Protein AF-A0AAE0HI34-F1 (afdb_monomer_lite)

Organism: NCBI:txid1854472

Secondary structure (DSSP, 8-state):
--HHHHHHHH-SEEEEEEE-HHHHHHHHTT---SHHHHHHHT--SSSTTTSS--EEEEEE---HHHHT-HHHHHHHHIIIIISB-EEEEESTTS-EEEEE-SEEE---EEEE-TTS-EEEEPPPHHHHHHHHHHHTTTTS--

Sequence (142 aa):
MAPPIRLRRWADMLVVAPLSANTLAKVVHGMSDNLLTSVIRAWDTDSSIDMKKKVILVAPAMNSAMWRNPVTEKQIRVLTDDWGVKEEVTGPAGEARSIIGWFKVITPISKTLACGDTGGAMASVPSICEAIERDLQLNAEG

Foldseek 3Di:
DDPLLVVQLPDQEAEAPAPEPVNLLCCLVQHDPDSVSVNSNVHDQPCPPNVHQYAYEYWYADFAVSCPDVVNVVSVCCQPPVQNWDWDQDDPVSPDTDIHHHYDYDWADQDQPPVRDRHRHTDDPVVVVVVVCVVVVVPVDD

Radius of gyration: 16.41 Å; chains: 1; bounding box: 46×36×46 Å

InterPro domains:
  IPR003382 Flavoprotein [PF02441] (5-120)
  IPR036551 Flavin prenyltransferase-like [G3DSA:3.40.50.1950] (1-141)
  IPR036551 Flavin prenyltransferase-like [SSF52507] (3-134)

Structure (mmCIF, N/CA/C/O backbone):
data_AF-A0AAE0HI34-F1
#
_entry.id   AF-A0AAE0HI34-F1
#
loop_
_atom_site.group_PDB
_atom_site.id
_atom_site.type_symbol
_atom_site.label_atom_id
_atom_site.label_alt_id
_atom_site.label_comp_id
_atom_site.label_asym_id
_atom_site.label_entity_id
_atom_site.label_seq_id
_atom_site.pdbx_PDB_ins_code
_atom_site.Cartn_x
_atom_site.Cartn_y
_atom_site.Cartn_z
_atom_site.occupancy
_atom_site.B_iso_or_equiv
_atom_site.auth_seq_id
_atom_site.auth_comp_id
_atom_site.auth_asym_id
_atom_site.auth_atom_id
_atom_site.pdbx_PDB_model_num
ATOM 1 N N . MET A 1 1 ? 8.996 -3.386 23.541 1.00 61.53 1 MET A N 1
ATOM 2 C CA . MET A 1 1 ? 8.111 -3.506 22.356 1.00 61.53 1 MET A CA 1
ATOM 3 C C . MET A 1 1 ? 8.949 -3.321 21.100 1.00 61.53 1 MET A C 1
ATOM 5 O O . MET A 1 1 ? 9.696 -2.349 21.050 1.00 61.53 1 MET A O 1
ATOM 9 N N . ALA A 1 2 ? 8.874 -4.240 20.132 1.00 82.62 2 ALA A N 1
ATOM 10 C CA . ALA A 1 2 ? 9.682 -4.169 18.909 1.00 82.62 2 ALA A CA 1
ATOM 11 C C . ALA A 1 2 ? 9.358 -2.896 18.089 1.00 82.62 2 ALA A C 1
ATOM 13 O O . ALA A 1 2 ? 8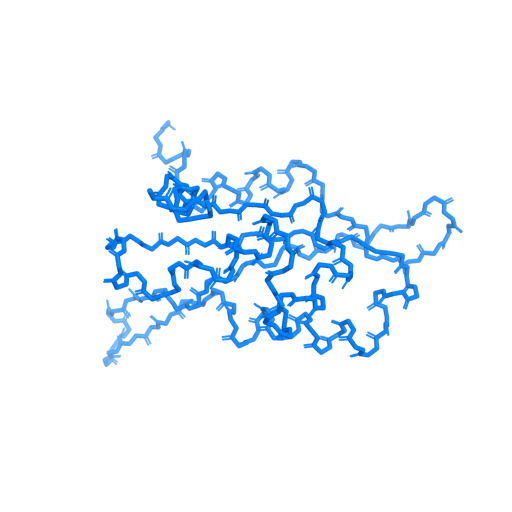.182 -2.517 18.038 1.00 82.62 2 ALA A O 1
ATOM 14 N N . PRO A 1 3 ? 10.345 -2.235 17.444 1.00 87.81 3 PRO A N 1
ATOM 15 C CA . PRO A 1 3 ? 10.130 -0.973 16.726 1.00 87.81 3 PRO A CA 1
ATOM 16 C C . PRO A 1 3 ? 8.969 -0.982 15.710 1.00 87.81 3 PRO A C 1
ATOM 18 O O . PRO A 1 3 ? 8.178 -0.039 15.749 1.00 87.81 3 PRO A O 1
ATOM 21 N N . PRO A 1 4 ? 8.764 -2.033 14.883 1.00 88.38 4 PRO A N 1
ATOM 22 C CA . PRO A 1 4 ? 7.647 -2.066 13.934 1.00 88.38 4 PRO A CA 1
ATOM 23 C C . PRO A 1 4 ? 6.268 -2.030 14.608 1.00 88.38 4 PRO A C 1
ATOM 25 O O . PRO A 1 4 ? 5.370 -1.332 14.148 1.00 88.38 4 PRO A O 1
ATOM 28 N N . ILE A 1 5 ? 6.123 -2.715 15.748 1.00 91.38 5 ILE A N 1
ATOM 29 C CA . ILE A 1 5 ? 4.874 -2.753 16.525 1.00 91.38 5 ILE A CA 1
ATOM 30 C C . ILE A 1 5 ? 4.575 -1.369 17.110 1.00 91.38 5 ILE A C 1
ATOM 32 O O . ILE A 1 5 ? 3.426 -0.932 17.110 1.00 91.38 5 ILE A O 1
ATOM 36 N N . ARG A 1 6 ? 5.612 -0.656 17.581 1.00 93.56 6 ARG A N 1
ATOM 37 C CA . ARG A 1 6 ? 5.459 0.714 18.097 1.00 93.56 6 ARG A CA 1
ATOM 38 C C . ARG A 1 6 ? 4.927 1.657 17.023 1.00 93.56 6 ARG A C 1
ATOM 40 O O . ARG A 1 6 ? 3.973 2.378 17.289 1.00 93.56 6 ARG A O 1
ATOM 47 N N . LEU A 1 7 ? 5.526 1.627 15.832 1.00 94.19 7 LEU A N 1
ATOM 48 C CA . LEU A 1 7 ? 5.139 2.496 14.718 1.00 94.19 7 LEU A CA 1
ATOM 49 C C . LEU A 1 7 ? 3.720 2.190 14.228 1.00 94.19 7 LEU A C 1
ATOM 51 O O . LEU A 1 7 ? 2.915 3.103 14.090 1.00 94.19 7 LEU A O 1
ATOM 55 N N . ARG A 1 8 ? 3.392 0.906 14.041 1.00 93.44 8 ARG A N 1
ATOM 56 C CA . ARG A 1 8 ? 2.061 0.452 13.612 1.00 93.44 8 ARG A CA 1
ATOM 57 C C . ARG A 1 8 ? 0.950 0.865 14.577 1.00 93.44 8 ARG A C 1
ATOM 59 O O . ARG A 1 8 ? -0.117 1.281 14.138 1.00 93.44 8 ARG A O 1
ATOM 66 N N . ARG A 1 9 ? 1.193 0.771 15.889 1.00 92.81 9 ARG A N 1
ATOM 67 C CA . ARG A 1 9 ? 0.220 1.203 16.906 1.00 92.81 9 ARG A CA 1
ATOM 68 C C . ARG A 1 9 ? 0.024 2.715 16.922 1.00 92.81 9 ARG A C 1
ATOM 70 O O . ARG A 1 9 ? -1.113 3.152 17.040 1.00 92.81 9 ARG A O 1
ATOM 77 N N . TRP A 1 10 ? 1.116 3.471 16.807 1.00 94.00 10 TRP A N 1
ATOM 78 C CA . TRP A 1 10 ? 1.106 4.935 16.838 1.00 94.00 10 TRP A CA 1
ATOM 79 C C . TRP A 1 10 ? 0.424 5.558 15.616 1.00 94.00 10 TRP A C 1
ATOM 81 O O . TRP A 1 10 ? -0.274 6.552 15.761 1.00 94.00 10 TRP A O 1
ATOM 91 N N . ALA A 1 11 ? 0.622 4.984 14.430 1.00 94.00 11 ALA A N 1
ATOM 92 C CA . ALA A 1 11 ? 0.107 5.553 13.194 1.00 94.00 11 ALA A CA 1
ATOM 93 C C . ALA A 1 11 ? -1.410 5.350 13.030 1.00 94.00 11 ALA A C 1
ATOM 95 O O . ALA A 1 11 ? -1.933 4.253 13.249 1.00 94.00 11 ALA A O 1
ATOM 96 N N . ASP A 1 12 ? -2.087 6.392 12.544 1.00 93.19 12 ASP A N 1
ATOM 97 C CA . ASP A 1 12 ? -3.481 6.338 12.083 1.00 93.19 12 ASP A CA 1
ATOM 98 C C . ASP A 1 12 ? -3.594 5.816 10.641 1.00 93.19 12 ASP A C 1
ATOM 100 O O . ASP A 1 12 ? -4.574 5.172 10.270 1.00 93.19 12 ASP A O 1
ATOM 104 N N . MET A 1 13 ? -2.554 6.057 9.840 1.00 94.62 13 MET A N 1
ATOM 105 C CA . MET A 1 13 ? -2.400 5.629 8.451 1.00 94.62 13 MET A CA 1
ATOM 106 C C . MET A 1 13 ? -0.907 5.465 8.137 1.00 94.62 13 MET A C 1
ATOM 108 O O . MET A 1 13 ? -0.064 6.152 8.714 1.00 94.62 13 MET A O 1
ATOM 112 N N . LEU A 1 14 ? -0.571 4.573 7.204 1.00 97.12 14 LEU A N 1
ATOM 113 C CA . LEU A 1 14 ? 0.771 4.483 6.624 1.00 97.12 14 LEU A CA 1
ATOM 114 C C . LEU A 1 14 ? 0.730 4.945 5.169 1.00 97.12 14 LEU A C 1
ATOM 116 O O . LEU A 1 14 ? -0.058 4.426 4.386 1.00 97.12 14 LEU A O 1
ATOM 120 N N . VAL A 1 15 ? 1.614 5.869 4.799 1.00 97.56 15 VAL A N 1
ATOM 121 C CA . VAL A 1 15 ? 1.754 6.351 3.420 1.00 97.56 15 VAL A CA 1
ATOM 122 C C . VAL A 1 15 ? 3.098 5.907 2.850 1.00 97.56 15 VAL A C 1
ATOM 124 O O . VAL A 1 15 ? 4.142 6.172 3.444 1.00 97.56 15 VAL A O 1
ATOM 127 N N . VAL A 1 16 ? 3.086 5.254 1.686 1.00 97.62 16 VAL A N 1
ATOM 128 C CA . VAL A 1 16 ? 4.297 4.860 0.949 1.00 97.62 16 VAL A CA 1
ATOM 129 C C . VAL A 1 16 ? 4.321 5.556 -0.410 1.00 97.62 16 VAL A C 1
ATOM 131 O O . VAL A 1 16 ? 3.670 5.118 -1.360 1.00 97.62 16 VAL A O 1
ATOM 134 N N . ALA A 1 17 ? 5.087 6.643 -0.500 1.00 95.75 17 ALA A N 1
ATOM 135 C CA . ALA A 1 17 ? 5.223 7.463 -1.700 1.00 95.75 17 ALA A CA 1
ATOM 136 C C . ALA A 1 17 ? 6.692 7.916 -1.876 1.00 95.75 17 ALA A C 1
ATOM 138 O O . ALA A 1 17 ? 7.159 8.741 -1.090 1.00 95.75 17 ALA A O 1
ATOM 139 N N . PRO A 1 18 ? 7.441 7.391 -2.866 1.00 94.88 18 PRO A N 1
ATOM 140 C CA . PRO A 1 18 ? 7.019 6.401 -3.857 1.00 94.88 18 PRO A CA 1
ATOM 141 C C . PRO A 1 18 ? 6.994 4.962 -3.316 1.00 94.88 18 PRO A C 1
ATOM 143 O O . PRO A 1 18 ? 7.878 4.540 -2.569 1.00 94.88 18 PRO A O 1
ATOM 146 N N . LEU A 1 19 ? 6.044 4.157 -3.794 1.00 96.62 19 LEU A N 1
ATOM 147 C CA . LEU A 1 19 ? 6.129 2.699 -3.735 1.00 96.62 19 LEU A CA 1
ATOM 148 C C . LEU A 1 19 ? 6.927 2.195 -4.949 1.00 96.62 19 LEU A C 1
ATOM 150 O O . LEU A 1 19 ? 6.429 2.156 -6.074 1.00 96.62 19 LEU A O 1
ATOM 154 N N . SER A 1 20 ? 8.184 1.813 -4.717 1.00 95.56 20 SER A N 1
ATOM 155 C CA . SER A 1 20 ? 9.026 1.199 -5.753 1.00 95.56 20 SER A CA 1
ATOM 156 C C . SER A 1 20 ? 8.530 -0.204 -6.125 1.00 95.56 20 SER A C 1
ATOM 158 O O . SER A 1 20 ? 7.924 -0.886 -5.296 1.00 95.56 20 SER A O 1
ATOM 160 N N . ALA A 1 21 ? 8.864 -0.693 -7.325 1.00 95.88 21 ALA A N 1
ATOM 161 C CA . ALA A 1 21 ? 8.528 -2.069 -7.713 1.00 95.88 21 ALA A CA 1
ATOM 162 C C . ALA A 1 21 ? 9.170 -3.129 -6.797 1.00 95.88 21 ALA A C 1
ATOM 164 O O . ALA A 1 21 ? 8.574 -4.170 -6.549 1.00 95.88 21 ALA A O 1
ATOM 165 N N . ASN A 1 22 ? 10.360 -2.861 -6.243 1.00 97.38 22 ASN A N 1
ATOM 166 C CA . ASN A 1 22 ? 11.001 -3.769 -5.290 1.00 97.38 22 ASN A CA 1
ATOM 167 C C . ASN A 1 22 ? 10.201 -3.863 -3.983 1.00 97.38 22 ASN A C 1
ATOM 169 O O . ASN A 1 22 ? 9.939 -4.956 -3.489 1.00 97.38 22 ASN A O 1
ATOM 173 N N . THR A 1 23 ? 9.774 -2.723 -3.432 1.00 98.31 23 THR A N 1
ATOM 174 C CA . THR A 1 23 ? 8.933 -2.712 -2.227 1.00 98.31 23 THR A CA 1
ATOM 175 C C . THR A 1 23 ? 7.574 -3.352 -2.505 1.00 98.31 23 THR A C 1
ATOM 177 O O . THR A 1 23 ? 7.117 -4.145 -1.688 1.00 98.31 23 THR A O 1
ATOM 180 N N . LEU A 1 24 ? 6.963 -3.074 -3.663 1.00 98.00 24 LEU A N 1
ATOM 181 C CA . LEU A 1 24 ? 5.724 -3.716 -4.111 1.00 98.00 24 LEU A CA 1
ATOM 182 C C . LEU A 1 24 ? 5.864 -5.246 -4.124 1.00 98.00 24 LEU A C 1
ATOM 184 O O . LEU A 1 24 ? 5.057 -5.939 -3.507 1.00 98.00 24 LEU A O 1
ATOM 188 N N . ALA A 1 25 ? 6.923 -5.763 -4.751 1.00 98.31 25 ALA A N 1
ATOM 189 C CA . ALA A 1 25 ? 7.187 -7.195 -4.806 1.00 98.31 25 ALA A CA 1
ATOM 190 C C . ALA A 1 25 ? 7.364 -7.799 -3.409 1.00 98.31 25 ALA A C 1
ATOM 192 O O . ALA A 1 25 ? 6.739 -8.808 -3.086 1.00 98.31 25 ALA A O 1
ATOM 193 N N . LYS A 1 26 ? 8.161 -7.159 -2.548 1.00 98.62 26 LYS A N 1
ATOM 194 C CA . LYS A 1 26 ? 8.372 -7.612 -1.167 1.00 98.62 26 LYS A CA 1
ATOM 195 C C . LYS A 1 26 ? 7.069 -7.689 -0.381 1.00 98.62 26 LYS A C 1
ATOM 197 O O . LYS A 1 26 ? 6.830 -8.685 0.292 1.00 98.62 26 LYS A O 1
ATOM 202 N N . VAL A 1 27 ? 6.235 -6.660 -0.488 1.00 98.25 27 VAL A N 1
ATOM 203 C CA . VAL A 1 27 ? 4.947 -6.579 0.207 1.00 98.25 27 VAL A CA 1
ATOM 204 C C . VAL A 1 27 ? 3.999 -7.679 -0.269 1.00 98.25 27 VAL A C 1
ATOM 206 O O . VAL A 1 27 ? 3.476 -8.417 0.562 1.00 98.25 27 VAL A O 1
ATOM 209 N N . VAL A 1 28 ? 3.841 -7.855 -1.585 1.00 98.31 28 VAL A N 1
ATOM 210 C CA . VAL A 1 28 ? 2.966 -8.898 -2.154 1.00 98.31 28 VAL A CA 1
ATOM 211 C C . VAL A 1 28 ? 3.441 -10.307 -1.791 1.00 98.31 28 VAL A C 1
ATOM 213 O O . VAL A 1 28 ? 2.627 -11.178 -1.501 1.00 98.31 28 VAL A O 1
ATOM 216 N N . HIS A 1 29 ? 4.755 -10.532 -1.745 1.00 97.88 29 HIS A N 1
ATOM 217 C CA . HIS A 1 29 ? 5.337 -11.827 -1.386 1.00 97.88 29 HIS A CA 1
ATOM 218 C C . HIS A 1 29 ? 5.553 -12.022 0.126 1.00 97.88 29 HIS A C 1
ATOM 220 O O . HIS A 1 29 ? 6.131 -13.028 0.535 1.00 97.88 29 HIS A O 1
ATOM 226 N N . GLY A 1 30 ? 5.096 -11.090 0.969 1.00 97.06 30 GLY A N 1
ATOM 227 C CA . GLY A 1 30 ? 5.147 -11.220 2.428 1.00 97.06 30 GLY A CA 1
ATOM 228 C C . GLY A 1 30 ? 6.549 -11.126 3.041 1.00 97.06 30 GLY A C 1
ATOM 229 O O . GLY A 1 30 ? 6.755 -11.584 4.167 1.00 97.06 30 GLY A O 1
ATOM 230 N N . MET A 1 31 ? 7.514 -10.540 2.330 1.00 98.25 31 MET A N 1
ATOM 231 C CA . MET A 1 31 ? 8.857 -10.292 2.856 1.00 98.25 31 MET A CA 1
ATOM 232 C C . MET A 1 31 ? 8.829 -9.204 3.935 1.00 98.25 31 MET A C 1
ATOM 234 O O . MET A 1 31 ? 8.089 -8.229 3.836 1.00 98.25 31 MET A O 1
ATOM 238 N N . SER A 1 32 ? 9.674 -9.361 4.954 1.00 96.88 32 SER A N 1
ATOM 239 C CA . SER A 1 32 ? 9.773 -8.472 6.119 1.00 96.88 32 SER A CA 1
ATOM 240 C C . SER A 1 32 ? 11.244 -8.271 6.498 1.00 96.88 32 SER A C 1
ATOM 242 O O . SER A 1 32 ? 11.671 -8.606 7.601 1.00 96.88 32 SER A O 1
ATOM 244 N N . ASP A 1 33 ? 12.043 -7.789 5.545 1.00 96.81 33 ASP A N 1
ATOM 245 C CA . ASP A 1 33 ? 13.512 -7.756 5.629 1.00 96.81 33 ASP A CA 1
ATOM 246 C C . ASP A 1 33 ? 14.099 -6.373 5.955 1.00 96.81 33 ASP A C 1
ATOM 248 O O . ASP A 1 33 ? 15.311 -6.207 6.071 1.00 96.81 33 ASP A O 1
ATOM 252 N N . ASN A 1 34 ? 13.243 -5.367 6.113 1.00 97.00 34 ASN A N 1
ATOM 253 C CA . ASN A 1 34 ? 13.615 -4.028 6.555 1.00 97.00 34 ASN A CA 1
ATOM 254 C C . ASN A 1 34 ? 12.493 -3.411 7.399 1.00 97.00 34 ASN A C 1
ATOM 256 O O . ASN A 1 34 ? 11.417 -3.993 7.546 1.00 97.00 34 ASN A O 1
ATOM 260 N N . LEU A 1 35 ? 12.732 -2.220 7.955 1.00 97.44 35 LEU A N 1
ATOM 261 C CA . LEU A 1 35 ? 11.770 -1.559 8.838 1.00 97.44 35 LEU A CA 1
ATOM 262 C C . LEU A 1 35 ? 10.407 -1.335 8.164 1.00 97.44 35 LEU A C 1
ATOM 264 O O . LEU A 1 35 ? 9.386 -1.672 8.754 1.00 97.44 35 LEU A O 1
ATOM 268 N N . LEU A 1 36 ? 10.389 -0.811 6.934 1.00 97.69 36 LEU A N 1
ATOM 269 C CA . LEU A 1 36 ? 9.154 -0.509 6.204 1.00 97.69 36 LEU A CA 1
ATOM 270 C C . LEU A 1 36 ? 8.314 -1.770 5.970 1.00 97.69 36 LEU A C 1
ATOM 272 O O . LEU A 1 36 ? 7.143 -1.818 6.335 1.00 97.69 36 LEU A O 1
ATOM 276 N N . THR A 1 37 ? 8.925 -2.803 5.393 1.00 97.88 37 THR A N 1
ATOM 277 C CA . THR A 1 37 ? 8.247 -4.078 5.105 1.00 97.88 37 THR A CA 1
ATOM 278 C C . THR A 1 37 ? 7.806 -4.792 6.382 1.00 97.88 37 THR A C 1
ATOM 280 O O . THR A 1 37 ? 6.726 -5.374 6.406 1.00 97.88 37 THR A O 1
ATOM 283 N N . SER A 1 38 ? 8.563 -4.654 7.476 1.00 97.88 38 SER A N 1
ATOM 284 C CA . SER A 1 38 ? 8.169 -5.169 8.793 1.00 97.88 38 SER A CA 1
ATOM 285 C C . SER A 1 38 ? 6.967 -4.436 9.387 1.00 97.88 38 SER A C 1
ATOM 287 O O . SER A 1 38 ? 6.101 -5.073 9.982 1.00 97.88 38 SER A O 1
ATOM 289 N N . VAL A 1 39 ? 6.879 -3.111 9.224 1.00 97.75 39 VAL A N 1
ATOM 290 C CA . VAL A 1 39 ? 5.704 -2.333 9.654 1.00 97.75 39 VAL A CA 1
ATOM 291 C C . VAL A 1 39 ? 4.472 -2.736 8.844 1.00 97.75 39 VAL A C 1
ATOM 293 O O . VAL A 1 39 ? 3.425 -2.984 9.436 1.00 97.75 39 VAL A O 1
ATOM 296 N N . ILE A 1 40 ? 4.604 -2.868 7.518 1.00 97.62 40 ILE A N 1
ATOM 297 C CA . ILE A 1 40 ? 3.510 -3.316 6.639 1.00 97.62 40 ILE A CA 1
ATOM 298 C C . ILE A 1 40 ? 3.060 -4.732 7.018 1.00 97.62 40 ILE A C 1
ATOM 300 O O . ILE A 1 40 ? 1.865 -4.990 7.123 1.00 97.62 40 ILE A O 1
ATOM 304 N N . ARG A 1 41 ? 3.995 -5.652 7.282 1.00 97.19 41 ARG A N 1
ATOM 305 C CA . ARG A 1 41 ? 3.661 -7.033 7.659 1.00 97.19 41 ARG A CA 1
ATOM 306 C C . ARG A 1 41 ? 2.936 -7.121 9.001 1.00 97.19 41 ARG A C 1
ATOM 308 O O . ARG A 1 41 ? 2.108 -8.011 9.177 1.00 97.19 41 ARG A O 1
ATOM 315 N N . ALA A 1 42 ? 3.250 -6.215 9.924 1.00 96.12 42 ALA A N 1
ATOM 316 C CA . ALA A 1 42 ? 2.614 -6.116 11.232 1.00 96.12 42 ALA A CA 1
ATOM 317 C C . ALA A 1 42 ? 1.300 -5.313 11.216 1.00 96.12 42 ALA A C 1
ATOM 319 O O . ALA A 1 42 ? 0.695 -5.139 12.275 1.00 96.12 42 ALA A O 1
ATOM 320 N N . TRP A 1 43 ? 0.869 -4.781 10.068 1.00 96.44 43 TRP A N 1
ATOM 321 C CA . TRP A 1 43 ? -0.302 -3.907 9.973 1.00 96.44 43 TRP A CA 1
ATOM 322 C C . TRP A 1 43 ? -1.588 -4.589 10.454 1.00 96.44 43 TRP A C 1
ATOM 324 O O . TRP A 1 43 ? -1.784 -5.782 10.238 1.00 96.44 43 TRP A O 1
ATOM 334 N N . ASP A 1 44 ? -2.457 -3.841 11.142 1.00 94.25 44 ASP A N 1
ATOM 335 C CA . ASP A 1 44 ? -3.767 -4.353 11.566 1.00 94.25 44 ASP A CA 1
ATOM 336 C C . ASP A 1 44 ? -4.753 -4.275 10.409 1.00 94.25 44 ASP A C 1
ATOM 338 O O . ASP A 1 44 ? -5.197 -3.189 10.045 1.00 94.25 44 ASP A O 1
ATOM 342 N N . THR A 1 45 ? -5.062 -5.407 9.786 1.00 92.25 45 THR A N 1
ATOM 343 C CA . THR A 1 45 ? -5.840 -5.404 8.534 1.00 92.25 45 TH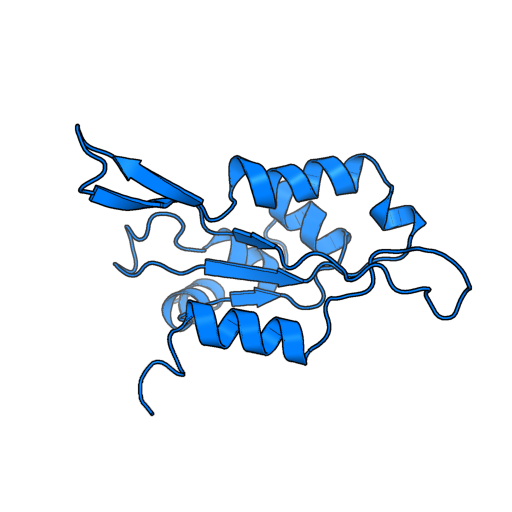R A CA 1
ATOM 344 C C . THR A 1 45 ? -7.352 -5.453 8.776 1.00 92.25 45 THR A C 1
ATOM 346 O O . THR A 1 45 ? -8.123 -4.823 8.043 1.00 92.25 45 THR A O 1
ATOM 349 N N . ASP A 1 46 ? -7.774 -6.124 9.850 1.00 89.88 46 ASP A N 1
ATOM 350 C CA . ASP A 1 46 ? -9.171 -6.321 10.254 1.00 89.88 46 ASP A CA 1
ATOM 351 C C . ASP A 1 46 ? -9.583 -5.484 11.479 1.00 89.88 46 ASP A C 1
ATOM 353 O O . ASP A 1 46 ? -10.752 -5.467 11.851 1.00 89.88 46 ASP A O 1
ATOM 357 N N . SER A 1 47 ? -8.658 -4.702 12.044 1.00 88.81 47 SER A N 1
ATOM 358 C CA . SER A 1 47 ? -8.861 -3.868 13.243 1.00 88.81 47 SER A CA 1
ATOM 359 C C . SER A 1 47 ? -9.071 -4.654 14.545 1.00 88.81 47 SER A C 1
ATOM 361 O O . SER A 1 47 ? -9.486 -4.062 15.542 1.00 88.81 47 SER A O 1
ATOM 363 N N . SER A 1 48 ? -8.800 -5.962 14.568 1.00 91.00 48 SER A N 1
ATOM 364 C CA . SER A 1 48 ? -9.034 -6.821 15.738 1.00 91.00 48 SER A CA 1
ATOM 365 C C . SER A 1 48 ? -8.061 -6.584 16.897 1.00 91.00 48 SER A C 1
ATOM 367 O O . SER A 1 48 ? -8.343 -6.993 18.024 1.00 91.00 48 SER A O 1
ATOM 369 N N . ILE A 1 49 ? -6.919 -5.933 16.648 1.00 92.12 49 ILE A N 1
ATOM 370 C CA . ILE A 1 49 ? -5.857 -5.753 17.648 1.00 92.12 49 ILE A CA 1
ATOM 371 C C . ILE A 1 49 ? -5.836 -4.320 18.178 1.00 92.12 49 ILE A C 1
ATOM 373 O O . ILE A 1 49 ? -5.749 -4.111 19.387 1.00 92.12 49 ILE A O 1
ATOM 377 N N . ASP A 1 50 ? -5.871 -3.330 17.287 1.00 89.75 50 ASP A N 1
ATOM 378 C CA . ASP A 1 50 ? -5.811 -1.910 17.649 1.00 89.75 50 ASP A CA 1
ATOM 379 C C . ASP A 1 50 ? -7.204 -1.288 17.823 1.00 89.75 50 ASP A C 1
ATOM 381 O O . ASP A 1 50 ? -7.296 -0.117 18.187 1.00 89.75 50 ASP A O 1
ATOM 385 N N . MET A 1 51 ? -8.279 -2.044 17.555 1.00 88.25 51 MET A N 1
ATOM 386 C CA . MET A 1 51 ? -9.678 -1.593 17.630 1.00 88.25 51 MET A CA 1
ATOM 387 C C . MET A 1 51 ? -9.963 -0.334 16.799 1.00 88.25 51 MET A C 1
ATOM 389 O O . MET A 1 51 ? -10.907 0.409 17.060 1.00 88.25 51 MET A O 1
ATOM 393 N N . LYS A 1 52 ? -9.130 -0.088 15.783 1.00 87.38 52 LYS A N 1
ATOM 394 C CA . LYS A 1 52 ? -9.198 1.069 14.896 1.00 87.38 52 LYS A CA 1
ATOM 395 C C . LYS A 1 52 ? -8.932 0.626 13.468 1.00 87.38 52 LYS A C 1
ATOM 397 O O . LYS A 1 52 ? -7.907 -0.001 13.200 1.00 87.38 52 LYS A O 1
ATOM 402 N N . LYS A 1 53 ? -9.819 1.013 12.550 1.00 88.69 53 LYS A N 1
ATOM 403 C CA . LYS A 1 53 ? -9.598 0.803 11.121 1.00 88.69 53 LYS A CA 1
ATOM 404 C C . LYS A 1 53 ? -8.496 1.734 10.632 1.00 88.69 53 LYS A C 1
ATOM 406 O O . LYS A 1 53 ? -8.599 2.949 10.780 1.00 88.69 53 LYS A O 1
ATOM 411 N N . LYS A 1 54 ? -7.448 1.154 10.051 1.00 91.44 54 LYS A N 1
ATOM 412 C CA . LYS A 1 54 ? -6.299 1.876 9.498 1.00 91.44 54 LYS A CA 1
ATOM 413 C C . LYS A 1 54 ? -6.019 1.385 8.086 1.00 91.44 54 LYS A C 1
ATOM 415 O O . LYS A 1 54 ? -6.170 0.199 7.792 1.00 91.44 54 LYS A O 1
ATOM 420 N N . VAL A 1 55 ? -5.568 2.285 7.223 1.00 93.81 55 VAL A N 1
ATOM 421 C CA . VAL A 1 55 ? -5.293 1.991 5.811 1.00 93.81 55 VAL A CA 1
ATOM 422 C C . VAL A 1 55 ? -3.821 2.243 5.503 1.00 93.81 55 VAL A C 1
ATOM 424 O O . VAL A 1 55 ? -3.187 3.118 6.095 1.00 93.81 55 VAL A O 1
ATOM 427 N N . ILE A 1 56 ? -3.278 1.465 4.572 1.00 97.12 56 ILE A N 1
ATOM 428 C CA . ILE A 1 56 ? -2.001 1.738 3.924 1.00 97.12 56 ILE A CA 1
ATOM 429 C C . ILE A 1 56 ? -2.289 2.372 2.569 1.00 97.12 56 ILE A C 1
ATOM 431 O O . ILE A 1 56 ? -2.841 1.737 1.670 1.00 97.12 56 ILE A O 1
ATOM 435 N N . LEU A 1 57 ? -1.892 3.625 2.416 1.00 96.88 57 LEU A N 1
ATOM 436 C CA . LEU A 1 57 ? -1.986 4.366 1.173 1.00 96.88 57 LEU A CA 1
ATOM 437 C C . LEU A 1 57 ? -0.645 4.289 0.446 1.00 96.88 57 LEU A C 1
ATOM 439 O O . LEU A 1 57 ? 0.408 4.568 1.016 1.00 96.88 57 LEU A O 1
ATOM 443 N N . VAL A 1 58 ? -0.663 3.908 -0.825 1.00 97.12 58 VAL A N 1
ATOM 444 C CA . VAL A 1 58 ? 0.554 3.766 -1.627 1.00 97.12 58 VAL A CA 1
ATOM 445 C C . VAL A 1 58 ? 0.453 4.541 -2.930 1.00 97.12 58 VAL A C 1
ATOM 447 O O . VAL A 1 58 ? -0.587 4.537 -3.585 1.00 97.12 58 VAL A O 1
ATOM 450 N N . ALA A 1 59 ? 1.554 5.172 -3.328 1.00 95.69 59 ALA A N 1
ATOM 451 C CA . ALA A 1 59 ? 1.694 5.853 -4.610 1.00 95.69 59 ALA A CA 1
ATOM 452 C C . ALA A 1 59 ? 2.831 5.191 -5.405 1.00 95.69 59 ALA A C 1
ATOM 454 O O . ALA A 1 59 ? 4.001 5.534 -5.202 1.00 95.69 59 ALA A O 1
ATOM 455 N N . PRO A 1 60 ? 2.532 4.203 -6.271 1.00 94.75 60 PRO A N 1
ATOM 456 C CA . PRO A 1 60 ? 3.542 3.543 -7.087 1.00 94.75 60 PRO A CA 1
ATOM 457 C C . PRO A 1 60 ? 4.296 4.528 -7.977 1.00 94.75 60 PRO A C 1
ATOM 459 O O . PRO A 1 60 ? 3.699 5.434 -8.555 1.00 94.75 60 PRO A O 1
ATOM 462 N N . ALA A 1 61 ? 5.605 4.328 -8.112 1.00 91.06 61 ALA A N 1
ATOM 463 C CA . ALA A 1 61 ? 6.425 5.094 -9.043 1.00 91.06 61 ALA A CA 1
ATOM 464 C C . ALA A 1 61 ? 7.497 4.200 -9.659 1.00 91.06 61 ALA A C 1
ATOM 466 O O . ALA A 1 61 ? 8.343 3.640 -8.954 1.00 91.06 61 ALA A O 1
ATOM 467 N N . MET A 1 62 ? 7.460 4.057 -10.980 1.00 88.94 62 MET A N 1
ATOM 468 C CA . MET A 1 62 ? 8.423 3.248 -11.721 1.00 88.94 62 MET A CA 1
ATOM 469 C C . MET A 1 62 ? 8.471 3.669 -13.189 1.00 88.94 62 MET A C 1
ATOM 471 O O . MET A 1 62 ? 7.526 4.260 -13.711 1.00 88.94 62 MET A O 1
ATOM 475 N N . ASN A 1 63 ? 9.577 3.362 -13.868 1.00 87.69 63 ASN A N 1
ATOM 476 C CA . ASN A 1 63 ? 9.678 3.624 -15.302 1.00 87.69 63 ASN A CA 1
ATOM 477 C C . ASN A 1 63 ? 8.644 2.800 -16.098 1.00 87.69 63 ASN A C 1
ATOM 479 O O . ASN A 1 63 ? 8.070 1.827 -15.602 1.00 87.69 63 ASN A O 1
ATOM 483 N N . SER A 1 64 ? 8.426 3.175 -17.356 1.00 84.38 64 SER A N 1
ATOM 484 C CA . SER A 1 64 ? 7.400 2.589 -18.226 1.00 84.38 64 SER A CA 1
ATOM 485 C C . SER A 1 64 ? 7.565 1.085 -18.450 1.00 84.38 64 SER A C 1
ATOM 487 O O . SER A 1 64 ? 6.574 0.361 -18.510 1.00 84.38 64 SER A O 1
ATOM 489 N N . ALA A 1 65 ? 8.805 0.598 -18.558 1.00 89.25 65 ALA A N 1
ATOM 490 C CA . ALA A 1 65 ? 9.081 -0.824 -18.749 1.00 89.25 65 ALA A CA 1
ATOM 491 C C . ALA A 1 65 ? 8.705 -1.642 -17.505 1.00 89.25 65 ALA A C 1
ATOM 493 O O . ALA A 1 65 ? 8.089 -2.698 -17.622 1.00 89.25 65 ALA A O 1
ATOM 494 N N . MET A 1 66 ? 9.020 -1.126 -16.314 1.00 92.62 66 MET A N 1
ATOM 495 C CA . MET A 1 66 ? 8.619 -1.731 -15.045 1.00 92.62 66 MET A CA 1
ATOM 496 C C . MET A 1 66 ? 7.102 -1.671 -14.854 1.00 92.62 66 MET A C 1
ATOM 498 O O . MET A 1 66 ? 6.514 -2.671 -14.457 1.00 92.62 66 MET A O 1
ATOM 502 N N . TRP A 1 67 ? 6.459 -0.546 -15.185 1.00 89.31 67 TRP A N 1
ATOM 503 C CA . TRP A 1 67 ? 5.004 -0.390 -15.064 1.00 89.31 67 TRP A CA 1
ATOM 504 C C . TRP A 1 67 ? 4.229 -1.380 -15.942 1.00 89.31 67 TRP A C 1
ATOM 506 O O . TRP A 1 67 ? 3.277 -1.998 -15.480 1.00 89.31 67 TRP A O 1
ATOM 516 N N . ARG A 1 68 ? 4.670 -1.578 -17.192 1.00 88.06 68 ARG A N 1
ATOM 517 C CA . ARG A 1 68 ? 4.054 -2.523 -18.143 1.00 88.06 68 ARG A CA 1
ATOM 518 C C . ARG A 1 68 ? 4.431 -3.987 -17.901 1.00 88.06 68 ARG A C 1
ATOM 520 O O . ARG A 1 68 ? 3.972 -4.858 -18.635 1.00 88.06 68 ARG A O 1
ATOM 527 N N . ASN A 1 69 ? 5.297 -4.278 -16.932 1.00 94.38 69 ASN A N 1
ATOM 528 C CA . ASN A 1 69 ? 5.707 -5.648 -16.664 1.00 94.38 69 ASN A CA 1
ATOM 529 C C . ASN A 1 69 ? 4.519 -6.454 -16.092 1.00 94.38 69 ASN A C 1
ATOM 531 O O . ASN A 1 69 ? 3.893 -5.998 -15.131 1.00 94.38 69 ASN A O 1
ATOM 535 N N . PRO A 1 70 ? 4.232 -7.669 -16.597 1.00 96.38 70 PRO A N 1
ATOM 536 C CA . PRO A 1 70 ? 3.118 -8.486 -16.107 1.00 96.38 70 PRO A CA 1
ATOM 537 C C . PRO A 1 70 ? 3.239 -8.866 -14.622 1.00 96.38 70 PRO A C 1
ATOM 539 O O . PRO A 1 70 ? 2.234 -9.145 -13.972 1.00 96.38 70 PRO A O 1
ATOM 542 N N . VAL A 1 71 ? 4.452 -8.885 -14.059 1.00 97.06 71 VAL A N 1
ATOM 543 C CA . VAL A 1 71 ? 4.671 -9.087 -12.618 1.00 97.06 71 VAL A CA 1
ATOM 544 C C . VAL A 1 71 ? 4.143 -7.893 -11.828 1.00 97.06 71 VAL A C 1
ATOM 546 O O . VAL A 1 71 ? 3.402 -8.088 -10.868 1.00 97.06 71 VAL A O 1
ATOM 549 N N . THR A 1 72 ? 4.462 -6.671 -12.263 1.00 95.06 72 THR A N 1
ATOM 550 C CA . THR A 1 72 ? 3.935 -5.439 -11.664 1.00 95.06 72 THR A CA 1
ATOM 551 C C . THR A 1 72 ? 2.417 -5.414 -11.740 1.00 95.06 72 THR A C 1
ATOM 553 O O . THR A 1 72 ? 1.769 -5.148 -10.736 1.00 95.06 72 THR A O 1
ATOM 556 N N . GLU A 1 73 ? 1.840 -5.732 -12.901 1.00 93.50 73 GLU A N 1
ATOM 557 C CA . GLU A 1 73 ? 0.386 -5.756 -13.077 1.00 93.50 73 GLU A CA 1
ATOM 558 C C . GLU A 1 73 ? -0.287 -6.716 -12.086 1.00 93.50 73 GLU A C 1
ATOM 560 O O . GLU A 1 73 ? -1.215 -6.324 -11.381 1.00 93.50 73 GLU A O 1
ATOM 565 N N . LYS A 1 74 ? 0.220 -7.950 -11.967 1.00 97.69 74 LYS A N 1
ATOM 566 C CA . LYS A 1 74 ? -0.284 -8.930 -10.991 1.00 97.69 74 LYS A CA 1
ATOM 567 C C . LY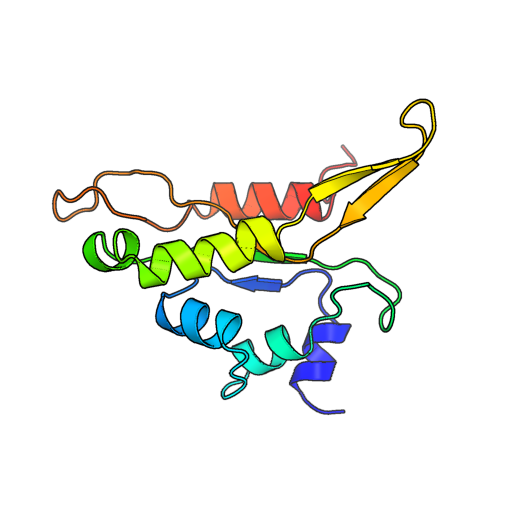S A 1 74 ? -0.168 -8.423 -9.557 1.00 97.69 74 LYS A C 1
ATOM 569 O O . LYS A 1 74 ? -1.104 -8.569 -8.782 1.00 97.69 74 LYS A O 1
ATOM 574 N N . GLN A 1 75 ? 0.965 -7.824 -9.204 1.00 97.75 75 GLN A N 1
ATOM 575 C CA . GLN A 1 75 ? 1.196 -7.298 -7.861 1.00 97.75 75 GLN A CA 1
ATOM 576 C C . GLN A 1 75 ? 0.280 -6.111 -7.543 1.00 97.75 75 GLN A C 1
ATOM 578 O O . GLN A 1 75 ? -0.259 -6.042 -6.445 1.00 97.75 75 GLN A O 1
ATOM 583 N N . ILE A 1 76 ? 0.051 -5.206 -8.496 1.00 95.88 76 ILE A N 1
ATOM 584 C CA . ILE A 1 76 ? -0.912 -4.111 -8.334 1.00 95.88 76 ILE A CA 1
ATOM 585 C C . ILE A 1 76 ? -2.326 -4.663 -8.132 1.00 95.88 76 ILE A C 1
ATOM 587 O O . ILE A 1 76 ? -3.007 -4.193 -7.226 1.00 95.88 76 ILE A O 1
ATOM 591 N N . ARG A 1 77 ? -2.735 -5.694 -8.887 1.00 96.19 77 ARG A N 1
ATOM 592 C CA . ARG A 1 77 ? -4.045 -6.342 -8.704 1.00 96.19 77 ARG A CA 1
ATOM 593 C C . ARG A 1 77 ? -4.222 -6.942 -7.312 1.00 96.19 77 ARG A C 1
ATOM 595 O O . ARG A 1 77 ? -5.286 -6.791 -6.736 1.00 96.19 77 ARG A O 1
ATOM 602 N N . VAL A 1 78 ? -3.186 -7.533 -6.713 1.00 97.94 78 VAL A N 1
ATOM 603 C CA . VAL A 1 78 ? -3.269 -7.989 -5.309 1.00 97.94 78 VAL A CA 1
ATOM 604 C C . VAL A 1 78 ? -3.600 -6.818 -4.371 1.00 97.94 78 VAL A C 1
ATOM 606 O O . VAL A 1 78 ? -4.459 -6.930 -3.500 1.00 97.94 78 VAL A O 1
ATOM 609 N N . LEU A 1 79 ? -2.966 -5.659 -4.567 1.00 96.94 79 LEU A N 1
ATOM 610 C CA . LEU A 1 79 ? -3.208 -4.473 -3.739 1.00 96.94 79 LEU A CA 1
ATOM 611 C C . LEU A 1 79 ? -4.591 -3.846 -3.967 1.00 96.94 79 LEU A C 1
ATOM 613 O O . LEU A 1 79 ? -5.151 -3.302 -3.018 1.00 96.94 79 LEU A O 1
ATOM 617 N N . THR A 1 80 ? -5.123 -3.868 -5.193 1.00 94.75 80 THR A N 1
ATOM 618 C CA . THR A 1 80 ? -6.409 -3.229 -5.536 1.00 94.75 80 THR A CA 1
ATOM 619 C C . THR A 1 80 ? -7.606 -4.157 -5.383 1.00 94.75 80 THR A C 1
ATOM 621 O O . THR A 1 80 ? -8.670 -3.726 -4.941 1.00 94.75 80 THR A O 1
ATOM 624 N N . ASP A 1 81 ? -7.448 -5.427 -5.731 1.00 95.19 81 ASP A N 1
ATOM 625 C CA . ASP A 1 81 ? -8.557 -6.363 -5.881 1.00 95.19 81 ASP A CA 1
ATOM 626 C C . ASP A 1 81 ? -8.683 -7.227 -4.627 1.00 95.19 81 ASP A C 1
ATOM 628 O O . ASP A 1 81 ? -9.781 -7.334 -4.077 1.00 95.19 81 ASP A O 1
ATOM 632 N N . ASP A 1 82 ? -7.571 -7.767 -4.127 1.00 95.81 82 ASP A N 1
ATOM 633 C CA . ASP A 1 82 ? -7.589 -8.664 -2.966 1.00 95.81 82 ASP A CA 1
ATOM 634 C C . ASP A 1 82 ? -7.539 -7.876 -1.653 1.00 95.81 82 ASP A C 1
ATOM 636 O O . ASP A 1 82 ? -8.279 -8.160 -0.712 1.00 95.81 82 ASP A O 1
ATOM 640 N N . TRP A 1 83 ? -6.657 -6.876 -1.569 1.00 96.81 83 TRP A N 1
ATOM 641 C CA . TRP A 1 83 ? -6.421 -6.104 -0.341 1.00 96.81 83 TRP A CA 1
ATOM 642 C C . TRP A 1 83 ? -7.024 -4.702 -0.379 1.00 96.81 83 TRP A C 1
ATOM 644 O O . TRP A 1 83 ? -6.960 -3.981 0.623 1.00 96.81 83 TRP A O 1
ATOM 654 N N . GLY A 1 84 ? -7.595 -4.314 -1.517 1.00 95.50 84 GLY A N 1
ATOM 655 C CA . GLY A 1 84 ? -8.073 -2.962 -1.757 1.00 95.50 84 GLY A CA 1
ATOM 656 C C . GLY A 1 84 ? -9.244 -2.581 -0.866 1.00 95.50 84 GLY A C 1
ATOM 657 O O . GLY A 1 84 ? -10.145 -3.384 -0.618 1.00 95.50 84 GLY A O 1
ATOM 658 N N . VAL A 1 85 ? -9.227 -1.335 -0.398 1.00 92.81 85 VAL A N 1
ATOM 659 C CA . VAL A 1 85 ? -10.327 -0.742 0.361 1.00 92.81 85 VAL A CA 1
ATOM 660 C C . VAL A 1 85 ? -11.589 -0.691 -0.502 1.00 92.81 85 VAL A C 1
ATOM 662 O O . VAL A 1 85 ? -11.582 -0.077 -1.570 1.00 92.81 85 VAL A O 1
ATOM 665 N N . LYS A 1 86 ? -12.669 -1.323 -0.036 1.00 88.38 86 LYS A N 1
ATOM 666 C CA . LYS A 1 86 ? -13.975 -1.362 -0.712 1.00 88.38 86 LYS A CA 1
ATOM 667 C C . LYS A 1 86 ? -15.087 -1.064 0.283 1.00 88.38 86 LYS A C 1
ATOM 669 O O . LYS A 1 86 ? -15.015 -1.481 1.439 1.00 88.38 86 LYS A O 1
ATOM 674 N N . GLU A 1 87 ? -16.115 -0.368 -0.185 1.00 82.94 87 GLU A N 1
ATOM 675 C CA . GLU A 1 87 ? -17.366 -0.233 0.553 1.00 82.94 87 GLU A CA 1
ATOM 676 C C . GLU A 1 87 ? -18.205 -1.485 0.322 1.00 82.94 87 GLU A C 1
ATOM 678 O O . GLU A 1 87 ? -18.559 -1.820 -0.810 1.00 82.94 87 GLU A O 1
ATOM 683 N N . GLU A 1 88 ? -18.499 -2.192 1.402 1.00 78.50 88 GLU A N 1
ATOM 684 C CA . GLU A 1 88 ? -19.414 -3.315 1.402 1.00 78.50 88 GLU A CA 1
ATOM 685 C C . GLU A 1 88 ? -20.768 -2.837 1.919 1.00 78.50 88 GLU A C 1
ATOM 687 O O . GLU A 1 88 ? -20.891 -2.320 3.034 1.00 78.50 88 GLU A O 1
ATOM 692 N N . VAL A 1 89 ? -21.786 -2.992 1.078 1.00 79.69 89 VAL A N 1
ATOM 693 C CA . VAL A 1 89 ? -23.170 -2.661 1.403 1.00 79.69 89 VAL A CA 1
ATOM 694 C C . VAL A 1 89 ? -23.899 -3.969 1.677 1.00 79.69 89 VAL A C 1
ATOM 696 O O . VAL A 1 89 ? -24.023 -4.813 0.790 1.00 79.69 89 VAL A O 1
ATOM 699 N N . THR A 1 90 ? -24.364 -4.148 2.909 1.00 76.12 90 THR A N 1
ATOM 700 C CA . THR A 1 90 ? -25.049 -5.363 3.362 1.00 76.12 90 THR A CA 1
ATOM 701 C C . THR A 1 90 ? -26.443 -5.050 3.906 1.00 76.12 90 THR A C 1
ATOM 703 O O . THR A 1 90 ? -26.763 -3.917 4.277 1.00 76.12 90 THR A O 1
ATOM 706 N N . GLY A 1 91 ? -27.296 -6.076 3.926 1.00 77.62 91 GLY A N 1
ATOM 707 C CA . GLY A 1 91 ? -28.683 -5.999 4.384 1.00 77.62 91 GLY A CA 1
ATOM 708 C C . GLY A 1 91 ? -29.710 -5.883 3.246 1.00 77.62 91 GLY A C 1
ATOM 709 O O . GLY A 1 91 ? -29.343 -5.569 2.113 1.00 77.62 91 GLY A O 1
ATOM 710 N N . PRO A 1 92 ? -31.005 -6.128 3.530 1.00 69.31 92 PRO A N 1
ATOM 711 C CA . PRO A 1 92 ? -32.060 -6.244 2.513 1.00 69.31 92 PRO A CA 1
ATOM 712 C C . PRO A 1 92 ? -32.264 -4.983 1.659 1.00 69.31 92 PRO A C 1
ATOM 714 O O . PRO A 1 92 ? -32.751 -5.080 0.537 1.00 69.31 92 PRO A O 1
ATOM 717 N N . ALA A 1 93 ? -31.879 -3.816 2.185 1.00 79.31 93 ALA A N 1
ATOM 718 C CA . ALA A 1 93 ? -32.010 -2.510 1.538 1.00 79.31 93 ALA A CA 1
ATOM 719 C C . ALA A 1 93 ? -30.706 -1.678 1.559 1.00 79.31 93 ALA A C 1
ATOM 721 O O . ALA A 1 93 ? -30.738 -0.471 1.334 1.00 79.31 93 ALA A O 1
ATOM 722 N N . GLY A 1 94 ? -29.552 -2.304 1.833 1.00 74.94 94 GLY A N 1
ATOM 723 C CA . GLY A 1 94 ? -28.254 -1.616 1.893 1.00 74.94 94 GLY A CA 1
ATOM 724 C C . GLY A 1 94 ? -28.063 -0.687 3.097 1.00 74.94 94 GLY A C 1
ATOM 725 O O . GLY A 1 94 ? -27.372 0.329 3.010 1.00 74.94 94 GLY A O 1
ATOM 726 N N . GLU A 1 95 ? -28.695 -1.037 4.215 1.00 75.25 95 GLU A N 1
ATOM 727 C CA . GLU A 1 95 ? -28.703 -0.257 5.456 1.00 75.25 95 GLU A CA 1
ATOM 728 C C . GLU A 1 95 ? -27.352 -0.279 6.184 1.00 75.25 95 GLU A C 1
ATOM 730 O O . GLU A 1 95 ? -27.001 0.689 6.858 1.00 75.25 95 GLU A O 1
ATOM 735 N N . ALA A 1 96 ? -26.569 -1.352 6.034 1.00 72.25 96 ALA A N 1
ATOM 736 C CA . ALA A 1 96 ? -25.270 -1.487 6.678 1.00 72.25 96 ALA A CA 1
ATOM 737 C C . ALA A 1 96 ? -24.144 -1.236 5.671 1.00 72.25 96 ALA A C 1
ATOM 739 O O . ALA A 1 96 ? -23.999 -1.957 4.683 1.00 72.25 96 ALA A O 1
ATOM 740 N N . ARG A 1 97 ? -23.320 -0.222 5.948 1.00 76.00 97 ARG A N 1
ATOM 741 C CA . ARG A 1 97 ? -22.097 0.075 5.196 1.00 76.00 97 ARG A CA 1
ATOM 742 C C . ARG A 1 97 ? -20.889 -0.282 6.047 1.00 76.00 97 ARG A C 1
ATOM 744 O O . ARG A 1 97 ? -20.749 0.224 7.158 1.00 76.00 97 ARG A O 1
ATOM 751 N N . SER A 1 98 ? -20.025 -1.139 5.524 1.00 78.44 98 SER A N 1
ATOM 752 C CA . SER A 1 98 ? -18.740 -1.480 6.131 1.00 78.44 98 SER A CA 1
ATOM 753 C C . SER A 1 98 ? -17.615 -1.217 5.140 1.00 78.44 98 SER A C 1
ATOM 755 O O . SER A 1 98 ? -17.826 -1.218 3.930 1.00 78.44 98 SER A O 1
ATOM 757 N N . ILE A 1 99 ? -16.408 -0.986 5.647 1.00 82.50 99 ILE A N 1
ATOM 758 C CA . ILE A 1 99 ? -15.213 -0.839 4.821 1.00 82.50 99 ILE A CA 1
ATOM 759 C C . ILE A 1 99 ? -14.352 -2.087 4.998 1.00 82.50 99 ILE A C 1
ATOM 761 O O . ILE A 1 99 ? -13.797 -2.331 6.075 1.00 82.50 99 ILE A O 1
ATOM 765 N N . ILE A 1 100 ? -14.197 -2.847 3.920 1.00 87.50 100 ILE A N 1
ATOM 766 C CA . ILE A 1 100 ? -13.287 -3.995 3.853 1.00 87.50 100 ILE A CA 1
ATOM 767 C C . ILE A 1 100 ? -11.971 -3.595 3.187 1.00 87.50 100 ILE A C 1
ATOM 769 O O . ILE A 1 100 ? -11.873 -2.531 2.581 1.00 87.50 100 ILE A O 1
ATOM 773 N N . GLY A 1 101 ? -10.949 -4.443 3.311 1.00 93.12 101 GLY A N 1
ATOM 774 C CA . GLY A 1 101 ? -9.622 -4.182 2.749 1.00 93.12 101 GLY A CA 1
ATOM 775 C C . GLY A 1 101 ? -8.801 -3.176 3.559 1.00 93.12 101 GLY A C 1
ATOM 776 O O . GLY A 1 101 ? -9.268 -2.599 4.539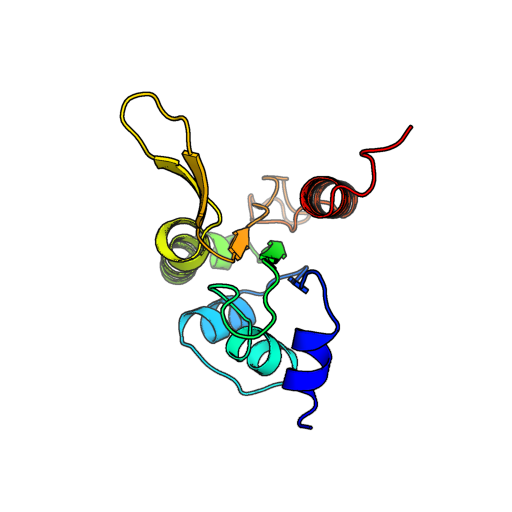 1.00 93.12 101 GLY A O 1
ATOM 777 N N . TRP A 1 102 ? -7.535 -3.013 3.202 1.00 94.62 102 TRP A N 1
ATOM 778 C CA . TRP A 1 102 ? -6.551 -2.265 3.995 1.00 94.62 102 TRP A CA 1
ATOM 779 C C . TRP A 1 102 ? -5.489 -1.560 3.146 1.00 94.62 102 TRP A C 1
ATOM 781 O O . TRP A 1 102 ? -4.680 -0.815 3.698 1.00 94.62 102 TRP A O 1
ATOM 791 N N . PHE A 1 103 ? -5.516 -1.730 1.822 1.00 96.44 103 PHE A N 1
ATOM 792 C CA . PHE A 1 103 ? -4.674 -1.004 0.877 1.00 96.44 103 PHE A CA 1
ATOM 793 C C . PHE A 1 103 ? -5.470 -0.007 0.039 1.00 96.44 103 PHE A C 1
ATOM 795 O O . PHE A 1 103 ? -6.561 -0.298 -0.448 1.00 96.44 103 PHE A O 1
ATOM 802 N N . LYS A 1 104 ? -4.880 1.162 -0.200 1.00 95.00 104 LYS A N 1
ATOM 803 C CA . LYS A 1 104 ? -5.375 2.149 -1.155 1.00 95.00 104 LYS A CA 1
ATOM 804 C C . LYS A 1 104 ? -4.262 2.547 -2.107 1.00 95.00 104 LYS A C 1
ATOM 806 O O . LYS A 1 104 ? -3.255 3.117 -1.694 1.00 95.00 104 LYS A O 1
ATOM 811 N N . VAL A 1 105 ? -4.442 2.245 -3.387 1.00 94.12 105 VAL A N 1
ATOM 812 C CA . VAL A 1 105 ? -3.466 2.574 -4.429 1.00 94.12 105 VAL A CA 1
ATOM 813 C C . VAL A 1 105 ? -3.873 3.883 -5.091 1.00 94.12 105 VAL A C 1
ATOM 815 O O . VAL A 1 105 ? -4.926 3.959 -5.720 1.00 94.12 105 VAL A O 1
ATOM 818 N N . ILE A 1 106 ? -3.034 4.911 -4.981 1.00 90.94 106 ILE A N 1
ATOM 819 C CA . ILE A 1 106 ? -3.165 6.111 -5.806 1.00 90.94 106 ILE A CA 1
ATOM 820 C C . ILE A 1 106 ? -2.445 5.830 -7.113 1.00 90.94 106 ILE A C 1
ATOM 822 O O . ILE A 1 106 ? -1.214 5.785 -7.168 1.00 90.94 106 ILE A O 1
ATOM 826 N N . THR A 1 107 ? -3.224 5.594 -8.164 1.00 77.81 107 THR A N 1
ATOM 827 C CA . THR A 1 107 ? -2.666 5.278 -9.472 1.00 77.81 107 THR A CA 1
ATOM 828 C C . THR A 1 107 ? -1.832 6.447 -10.001 1.00 77.81 107 THR A C 1
ATOM 830 O O . THR A 1 107 ? -2.233 7.605 -9.855 1.00 77.81 107 THR A O 1
ATOM 833 N N . PRO A 1 108 ? -0.696 6.155 -10.651 1.00 66.44 108 PRO A N 1
ATOM 834 C CA . PRO A 1 108 ? 0.060 7.123 -11.426 1.00 66.44 108 PRO A CA 1
ATOM 835 C C . PRO A 1 108 ? -0.816 7.983 -12.332 1.00 66.44 108 PRO A C 1
ATOM 837 O O . PRO A 1 108 ? -1.699 7.468 -13.018 1.00 66.44 108 PRO A O 1
ATOM 840 N N . ILE A 1 109 ? -0.524 9.280 -12.406 1.00 61.34 109 ILE A N 1
ATOM 841 C CA . ILE A 1 109 ? -1.070 10.102 -13.486 1.00 61.34 109 ILE A CA 1
ATOM 842 C C . ILE A 1 109 ? -0.267 9.735 -14.734 1.00 61.34 109 ILE A C 1
ATOM 844 O O . ILE A 1 109 ? 0.959 9.858 -14.726 1.00 61.34 109 ILE A O 1
ATOM 848 N N . SER A 1 110 ? -0.930 9.298 -15.807 1.00 52.50 110 SER A N 1
ATOM 849 C CA . SER A 1 110 ? -0.289 9.147 -17.116 1.00 52.50 110 SER A CA 1
ATOM 850 C C . SER A 1 110 ? 0.156 10.523 -17.622 1.00 52.50 110 SER A C 1
ATOM 852 O O . SER A 1 110 ? -0.581 11.215 -18.317 1.00 52.50 110 SER A O 1
ATOM 854 N N . LYS A 1 111 ? 1.358 10.949 -17.232 1.00 45.34 111 LYS A N 1
ATOM 855 C CA . LYS A 1 111 ? 2.047 12.122 -17.776 1.00 45.34 111 LYS A CA 1
ATOM 856 C C . LYS A 1 111 ? 3.226 11.638 -18.610 1.00 45.34 111 LYS A C 1
ATOM 858 O O . LYS A 1 111 ? 3.902 10.682 -18.231 1.00 45.34 111 LYS A O 1
ATOM 863 N N . THR A 1 112 ? 3.473 12.300 -19.736 1.00 44.34 112 THR A N 1
ATOM 864 C CA . THR A 1 112 ? 4.692 12.116 -20.530 1.00 44.34 112 THR A CA 1
ATOM 865 C C . THR A 1 112 ? 5.896 12.345 -19.620 1.00 44.34 112 THR A C 1
ATOM 867 O O . THR A 1 112 ? 6.057 13.435 -19.067 1.00 44.34 112 THR A O 1
ATOM 870 N N . LEU A 1 113 ? 6.704 11.307 -19.401 1.00 51.66 113 LEU A N 1
ATOM 871 C CA . LEU A 1 113 ? 7.928 11.424 -18.615 1.00 51.66 113 LEU A CA 1
ATOM 872 C C . LEU A 1 113 ? 8.941 12.286 -19.381 1.00 51.66 113 LEU A C 1
ATOM 874 O O . LEU A 1 113 ? 8.879 12.389 -20.604 1.00 51.66 113 LEU A O 1
ATOM 878 N N . ALA A 1 114 ? 9.919 12.861 -18.675 1.00 48.59 114 ALA A N 1
ATOM 879 C CA . ALA A 1 114 ? 10.975 13.692 -19.269 1.00 48.59 114 ALA A CA 1
ATOM 880 C C . ALA A 1 114 ? 11.789 12.989 -20.383 1.00 48.59 114 ALA A C 1
ATOM 882 O O . ALA A 1 114 ? 12.501 13.650 -21.130 1.00 48.59 114 ALA A O 1
ATOM 883 N N . CYS A 1 115 ? 11.673 11.662 -20.510 1.00 50.53 115 CYS A N 1
ATOM 884 C CA . CYS A 1 115 ? 12.289 10.845 -21.556 1.00 50.53 115 CYS A CA 1
ATOM 885 C C . CYS A 1 115 ? 11.405 10.605 -22.798 1.00 50.53 115 CYS A C 1
ATOM 887 O O . CYS A 1 115 ? 11.845 9.916 -23.710 1.00 50.53 115 CYS A O 1
ATOM 889 N N . GLY A 1 116 ? 10.174 11.129 -22.848 1.00 50.03 116 GLY A N 1
ATOM 890 C CA . GLY A 1 116 ? 9.236 10.915 -23.961 1.00 50.03 116 GLY A CA 1
ATOM 891 C C . GLY A 1 116 ? 8.388 9.637 -23.864 1.00 50.03 116 GLY A C 1
ATOM 892 O O . GLY A 1 116 ? 7.479 9.456 -24.670 1.00 50.03 116 GLY A O 1
ATOM 893 N N . ASP A 1 117 ? 8.617 8.784 -22.860 1.00 46.00 117 ASP A N 1
ATOM 894 C CA . ASP A 1 117 ? 7.814 7.578 -22.634 1.00 46.00 117 ASP A CA 1
ATOM 895 C C . ASP A 1 117 ? 6.567 7.845 -21.775 1.00 46.00 117 ASP A C 1
ATOM 897 O O . ASP A 1 117 ? 6.592 8.597 -20.795 1.00 46.00 117 ASP A O 1
ATOM 901 N N . THR A 1 118 ? 5.475 7.140 -22.078 1.00 52.44 118 THR A N 1
ATOM 902 C CA . THR A 1 118 ? 4.295 7.032 -21.207 1.00 52.44 118 THR A CA 1
ATOM 903 C C . THR A 1 118 ? 4.562 5.974 -20.132 1.00 52.44 118 THR A C 1
ATOM 905 O O . THR A 1 118 ? 4.570 4.774 -20.421 1.00 52.44 118 THR A O 1
ATOM 908 N N . GLY A 1 119 ? 4.823 6.409 -18.898 1.00 53.28 119 GLY A N 1
ATOM 909 C CA . GLY A 1 119 ? 5.098 5.538 -17.751 1.00 53.28 119 GLY A CA 1
ATOM 910 C C . GLY A 1 119 ? 4.316 5.933 -16.504 1.00 53.28 119 GLY A C 1
ATOM 911 O O . GLY A 1 119 ? 3.662 6.974 -16.469 1.00 53.28 119 GLY A O 1
ATOM 912 N N . GLY A 1 120 ? 4.378 5.088 -15.472 1.00 63.47 120 GLY A N 1
ATOM 913 C CA . GLY A 1 120 ? 3.695 5.315 -14.200 1.00 63.47 120 GLY A CA 1
ATOM 914 C C . GLY A 1 120 ? 4.453 6.298 -13.304 1.00 63.47 120 GLY A C 1
ATOM 915 O O . GLY A 1 120 ? 5.105 5.880 -12.346 1.00 63.47 120 GLY A O 1
ATOM 916 N N . ALA A 1 121 ? 4.397 7.596 -13.619 1.00 70.25 121 ALA A N 1
ATOM 917 C CA . ALA A 1 121 ? 4.897 8.646 -12.730 1.00 70.25 121 ALA A CA 1
ATOM 918 C C . ALA A 1 121 ? 4.137 8.621 -11.395 1.00 70.25 121 ALA A C 1
ATOM 920 O O . ALA A 1 121 ? 2.919 8.463 -11.392 1.00 70.25 121 ALA A O 1
ATOM 921 N N . MET A 1 122 ? 4.827 8.830 -10.268 1.00 84.06 122 MET A N 1
ATOM 922 C CA . MET A 1 122 ? 4.143 8.943 -8.976 1.00 84.06 122 MET A CA 1
ATOM 923 C C . MET A 1 122 ? 3.006 9.967 -9.065 1.00 84.06 122 MET A C 1
ATOM 925 O O . MET A 1 122 ? 3.156 11.012 -9.709 1.00 84.06 122 MET A O 1
ATOM 929 N N . ALA A 1 123 ? 1.886 9.687 -8.398 1.00 85.12 123 ALA A N 1
ATOM 930 C CA . ALA A 1 123 ? 0.857 10.694 -8.197 1.00 85.12 123 ALA A CA 1
ATOM 931 C C . ALA A 1 123 ? 1.469 11.975 -7.607 1.00 85.12 123 ALA A C 1
ATOM 933 O O . ALA A 1 123 ? 2.453 11.932 -6.862 1.00 85.12 123 ALA A O 1
ATOM 934 N N . SER A 1 124 ? 0.908 13.127 -7.978 1.00 88.31 124 SER A N 1
ATOM 935 C CA . SER A 1 124 ? 1.426 14.403 -7.493 1.00 88.31 124 SER A CA 1
ATOM 936 C C . SER A 1 124 ? 1.295 14.489 -5.971 1.00 88.31 124 SER A C 1
ATOM 938 O O . SER A 1 124 ? 0.340 13.955 -5.409 1.00 88.31 124 SER A O 1
ATOM 940 N N . VAL A 1 125 ? 2.234 15.172 -5.309 1.00 91.31 125 VAL A N 1
ATOM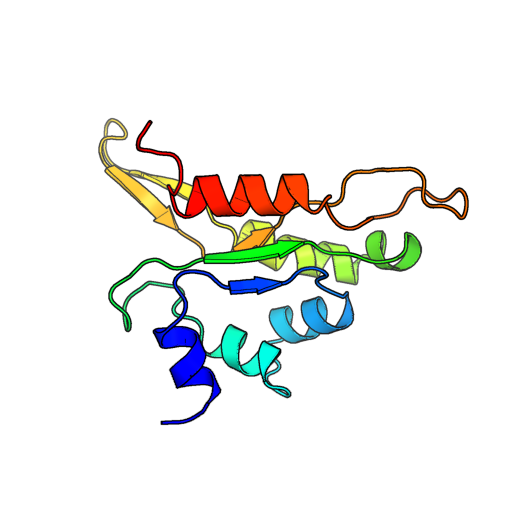 941 C CA . VAL A 1 125 ? 2.163 15.394 -3.855 1.00 91.31 125 VAL A CA 1
ATOM 942 C C . VAL A 1 125 ? 0.808 15.993 -3.442 1.00 91.31 125 VAL A C 1
ATOM 944 O O . VAL A 1 125 ? 0.214 15.432 -2.527 1.00 91.31 125 VAL A O 1
ATOM 947 N N . PRO A 1 126 ? 0.246 17.008 -4.139 1.00 92.31 126 PRO A N 1
ATOM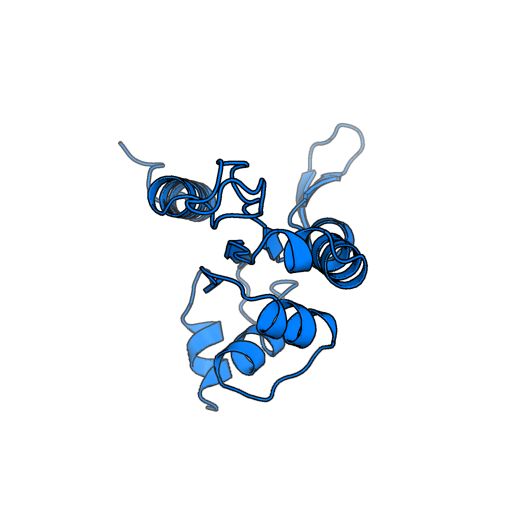 948 C CA . PRO A 1 126 ? -1.105 17.494 -3.850 1.00 92.31 126 PRO A CA 1
ATOM 949 C C . PRO A 1 126 ? -2.177 16.398 -3.882 1.00 92.31 126 PRO A C 1
ATOM 951 O O . PRO A 1 126 ? -2.923 16.254 -2.925 1.00 92.31 126 PRO A O 1
ATOM 954 N N . SER A 1 127 ? -2.194 15.551 -4.917 1.00 89.94 127 SER A N 1
ATOM 955 C CA . SER A 1 127 ? -3.164 14.446 -5.020 1.00 89.94 127 SER A CA 1
ATOM 956 C C . SER A 1 127 ? -3.009 13.407 -3.903 1.00 89.94 127 SER A C 1
ATOM 958 O O . SER A 1 127 ? -3.988 12.791 -3.485 1.00 89.94 127 SER A O 1
ATOM 960 N N . ILE A 1 128 ? -1.778 13.183 -3.429 1.00 92.56 128 ILE A N 1
ATOM 961 C CA . ILE A 1 128 ? -1.511 12.306 -2.282 1.00 92.56 128 ILE A CA 1
ATOM 962 C C . ILE A 1 128 ? -2.048 12.954 -1.000 1.00 92.56 128 ILE A C 1
ATOM 964 O O . ILE A 1 128 ? -2.742 12.279 -0.243 1.00 92.56 128 ILE A O 1
ATOM 968 N N . CYS A 1 129 ? -1.782 14.245 -0.778 1.00 93.25 129 CYS A N 1
ATOM 969 C CA . CYS A 1 129 ? -2.300 14.991 0.371 1.00 93.25 129 CYS A CA 1
ATOM 970 C C . CYS A 1 129 ? -3.834 15.016 0.393 1.00 93.25 129 CYS A C 1
ATOM 972 O O . CYS A 1 129 ? -4.419 14.644 1.403 1.00 93.25 129 CYS A O 1
ATOM 974 N N . GLU A 1 130 ? -4.486 15.326 -0.730 1.00 91.06 130 GLU A N 1
ATOM 975 C CA . GLU A 1 130 ? -5.952 15.306 -0.861 1.00 91.06 130 GLU A CA 1
ATOM 976 C C . GLU A 1 130 ? -6.541 13.935 -0.494 1.00 91.06 130 GLU A C 1
ATOM 978 O O . GLU A 1 130 ? -7.570 13.833 0.177 1.00 91.06 130 GLU A O 1
ATOM 983 N N . ALA A 1 131 ? -5.883 12.850 -0.913 1.00 90.69 131 ALA A N 1
ATOM 984 C CA . ALA A 1 131 ? -6.321 11.504 -0.573 1.00 90.69 131 ALA A CA 1
ATOM 985 C C . ALA A 1 131 ? -6.155 11.188 0.923 1.00 90.69 131 ALA A C 1
ATOM 987 O O . ALA A 1 131 ? -7.017 10.505 1.474 1.00 90.69 131 ALA A O 1
ATOM 988 N N . ILE A 1 132 ? -5.088 11.678 1.563 1.00 92.19 132 ILE A N 1
ATOM 989 C CA . ILE A 1 132 ? -4.857 11.542 3.010 1.00 92.19 132 ILE A CA 1
ATOM 990 C C . ILE A 1 132 ? -5.906 12.335 3.792 1.00 92.19 132 ILE A C 1
ATOM 992 O O . ILE A 1 132 ? -6.536 11.785 4.692 1.00 92.19 132 ILE A O 1
ATOM 996 N N . GLU A 1 133 ? -6.120 13.603 3.440 1.00 92.44 133 GLU A N 1
ATOM 997 C CA . GLU A 1 133 ? -7.065 14.500 4.114 1.00 92.44 133 GLU A CA 1
ATOM 998 C C . GLU A 1 133 ? -8.493 13.961 4.063 1.00 92.44 133 GLU A C 1
ATOM 1000 O O . GLU A 1 133 ? -9.183 13.944 5.085 1.00 92.44 133 GLU A O 1
ATOM 1005 N N . ARG A 1 134 ? -8.917 13.453 2.899 1.00 87.38 134 ARG A N 1
ATOM 1006 C CA . ARG A 1 134 ? -10.226 12.813 2.733 1.00 87.38 134 ARG A CA 1
ATOM 1007 C C . ARG A 1 134 ? -10.376 11.581 3.624 1.00 87.38 134 ARG A C 1
ATOM 1009 O O . ARG A 1 134 ? -11.413 11.415 4.259 1.00 87.38 134 ARG A O 1
ATOM 1016 N N . ASP A 1 135 ? -9.372 10.709 3.653 1.00 85.00 135 ASP A N 1
ATOM 1017 C CA . ASP A 1 135 ? -9.469 9.425 4.354 1.00 85.00 135 ASP A CA 1
ATOM 1018 C C . ASP A 1 135 ? -9.358 9.579 5.876 1.00 85.00 135 ASP A C 1
ATOM 1020 O O . ASP A 1 135 ? -9.994 8.834 6.618 1.00 85.00 135 ASP A O 1
ATOM 1024 N N . LEU A 1 136 ? -8.583 10.559 6.343 1.00 86.69 136 LEU A N 1
ATOM 1025 C CA . LEU A 1 136 ? -8.480 10.911 7.759 1.00 86.69 136 LEU A CA 1
ATOM 1026 C C . LEU A 1 136 ? -9.566 11.901 8.215 1.00 86.69 136 LEU A C 1
ATOM 1028 O O . LEU A 1 136 ? -9.591 12.249 9.392 1.00 86.69 136 LEU A O 1
ATOM 1032 N N . GLN A 1 137 ? -10.455 12.338 7.312 1.00 82.12 137 GLN A N 1
ATOM 1033 C CA . GLN A 1 137 ? -11.532 13.303 7.576 1.00 82.12 137 GLN A CA 1
ATOM 1034 C C . GLN A 1 137 ? -11.035 14.622 8.197 1.00 82.12 137 GLN A C 1
ATOM 1036 O O . GLN A 1 137 ? -11.740 15.260 8.974 1.00 82.12 137 GLN A O 1
ATOM 1041 N N . LEU A 1 138 ? -9.820 15.054 7.846 1.00 69.31 138 LEU A N 1
ATOM 1042 C CA . LEU A 1 138 ? -9.160 16.201 8.488 1.00 69.31 138 LEU A CA 1
ATOM 1043 C C . LEU A 1 138 ? -9.801 17.555 8.139 1.00 69.31 138 LEU A C 1
ATOM 1045 O O . LEU A 1 138 ? -9.615 18.512 8.881 1.00 69.31 138 LEU A O 1
ATOM 1049 N N . ASN A 1 139 ? -10.582 17.621 7.055 1.00 55.97 139 ASN A N 1
ATOM 1050 C CA . ASN A 1 139 ? -11.253 18.839 6.581 1.00 55.97 139 ASN A CA 1
ATOM 1051 C C . ASN A 1 139 ? -12.784 18.797 6.780 1.00 55.97 139 ASN A C 1
ATOM 1053 O O . ASN A 1 139 ? -13.512 19.493 6.078 1.00 55.97 139 ASN A O 1
ATOM 1057 N N . ALA A 1 140 ? -13.295 17.947 7.680 1.00 50.75 140 ALA A N 1
ATOM 1058 C CA . ALA A 1 140 ? -14.733 17.826 7.950 1.00 50.75 140 ALA A CA 1
ATOM 1059 C C . ALA A 1 140 ? -15.291 18.899 8.914 1.00 50.75 140 ALA A C 1
ATOM 1061 O O . ALA A 1 140 ? -16.476 18.868 9.235 1.00 50.75 140 ALA A O 1
ATOM 1062 N N . GLU A 1 141 ? -14.475 19.868 9.337 1.00 43.34 141 GLU A N 1
ATOM 1063 C CA . GLU A 1 141 ? -14.911 21.035 10.108 1.00 43.34 141 GLU A CA 1
ATOM 1064 C C . GLU A 1 141 ? -14.347 22.318 9.478 1.00 43.34 141 GLU A C 1
ATOM 1066 O O . GLU A 1 141 ? -13.130 22.507 9.413 1.00 43.34 141 GLU A O 1
ATOM 1071 N N . GLY A 1 142 ? -15.251 23.177 8.994 1.00 38.75 142 GLY A N 1
ATOM 1072 C CA . GLY A 1 142 ? -14.973 24.472 8.366 1.00 38.75 142 GLY A CA 1
ATOM 1073 C C . GLY A 1 142 ? -16.189 25.026 7.640 1.00 38.75 142 GLY A C 1
ATOM 1074 O O . GLY A 1 142 ? -16.289 24.780 6.420 1.00 38.75 142 GLY A O 1
#

pLDDT: mean 86.26, std 14.84, range [38.75, 98.62]